Protein AF-A0A7D9LYP5-F1 (afdb_monomer)

pLDDT: mean 94.17, std 3.77, range [81.81, 98.19]

InterPro domains:
  IPR001611 Leucine-rich repeat [PF13855] (1-53)
  IPR032675 Leucine-rich repeat domain superfamily [G3DSA:3.80.10.10] (1-70)
  IPR050541 Leucine-rich repeat and transmembrane domain-containing protein [PTHR24369] (1-69)

Radius of gyration: 11.2 Å; Cα contacts (8 Å, |Δi|>4): 152; chains: 1; bounding box: 25×24×26 Å

Solvent-accessible surface area (backbone atoms only — not comparable to full-atom values): 3931 Å² total; per-residue (Å²): 121,55,51,72,46,81,49,45,71,66,61,91,68,79,64,62,90,45,59,78,42,41,66,46,36,43,23,41,25,44,30,30,54,47,61,65,52,62,74,24,71,45,24,31,34,42,34,60,53,65,41,52,70,78,50,68,47,98,54,22,63,74,41,31,86,46,55,79,45,109

Mean predicted aligned error: 2.6 Å

Secondary structure (DSSP, 8-state):
---SS------TTTTTT-TT--EEE--SS---EEPPP---TT--EEE--SS---EE-TTTTTT-TT--B-

Structure 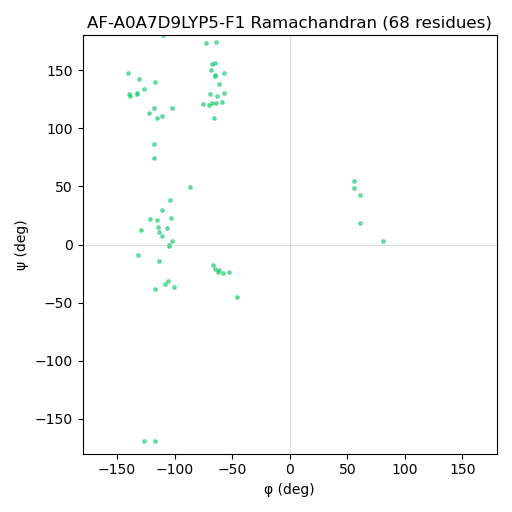(mmCIF, N/CA/C/O backbone):
data_AF-A0A7D9LYP5-F1
#
_entry.id   AF-A0A7D9LYP5-F1
#
loop_
_atom_site.group_PDB
_atom_site.id
_atom_site.type_symbol
_atom_site.label_atom_id
_atom_site.label_alt_id
_atom_site.label_comp_id
_atom_site.label_asym_id
_atom_site.label_entity_id
_atom_site.label_seq_id
_atom_site.pdbx_PDB_ins_code
_atom_site.Cartn_x
_atom_site.Cartn_y
_atom_site.Cartn_z
_atom_site.occupancy
_atom_site.B_iso_or_equiv
_atom_site.auth_seq_id
_atom_site.auth_comp_id
_atom_site.auth_asym_id
_atom_site.auth_atom_id
_atom_site.pdbx_PDB_model_num
ATOM 1 N N . TYR A 1 1 ? -3.282 -8.884 4.202 1.00 86.75 1 TYR A N 1
ATOM 2 C CA . TYR A 1 1 ? -4.682 -8.508 4.485 1.00 86.75 1 TYR A CA 1
ATOM 3 C C . TYR A 1 1 ? -4.705 -7.687 5.763 1.00 86.75 1 TYR A C 1
ATOM 5 O O . TYR A 1 1 ? -4.248 -8.186 6.779 1.00 86.75 1 TYR A O 1
ATOM 13 N N . LEU A 1 2 ? -5.140 -6.429 5.680 1.00 92.50 2 LEU A N 1
ATOM 14 C CA . LEU A 1 2 ? -5.162 -5.431 6.761 1.00 92.50 2 LEU A CA 1
ATOM 15 C C . LEU A 1 2 ?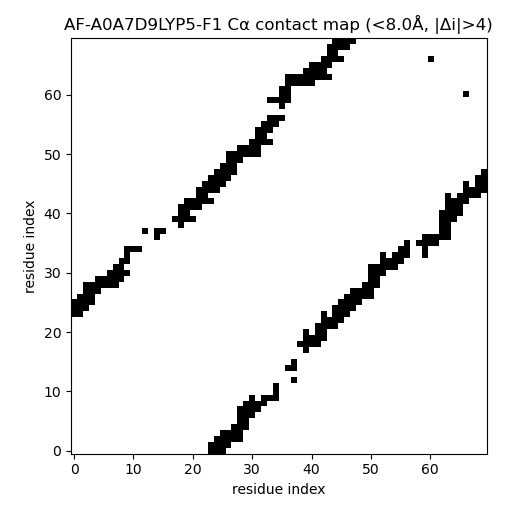 -6.548 -4.766 6.893 1.00 92.50 2 LEU A C 1
ATOM 17 O O . LEU A 1 2 ? -6.689 -3.739 7.556 1.00 92.50 2 LEU A O 1
ATOM 21 N N . GLN A 1 3 ? -7.576 -5.319 6.248 1.00 96.38 3 GLN A N 1
ATOM 22 C CA . GLN A 1 3 ? -8.923 -4.755 6.248 1.00 96.38 3 GLN A CA 1
ATOM 23 C C . GLN A 1 3 ? -9.602 -4.813 7.621 1.00 96.38 3 GLN A C 1
ATOM 25 O O . GLN A 1 3 ? -9.311 -5.706 8.414 1.00 96.38 3 GLN A O 1
ATOM 30 N N . SER A 1 4 ? -10.559 -3.910 7.849 1.00 97.50 4 SER A N 1
ATOM 31 C CA . SER A 1 4 ? -11.387 -3.863 9.064 1.00 97.50 4 SER A CA 1
ATOM 32 C C . SER A 1 4 ? -10.574 -3.654 10.345 1.00 97.50 4 SER A C 1
ATOM 34 O O . SER A 1 4 ? -10.829 -4.287 11.368 1.00 97.50 4 SER A O 1
ATOM 36 N N . ASN A 1 5 ? -9.602 -2.744 10.281 1.00 97.06 5 ASN A N 1
ATOM 37 C CA . ASN A 1 5 ? -8.807 -2.296 11.421 1.00 97.06 5 ASN A CA 1
ATOM 38 C C . ASN A 1 5 ? -9.029 -0.793 11.673 1.00 97.06 5 ASN A C 1
ATOM 40 O O . ASN A 1 5 ? -9.947 -0.175 11.135 1.00 97.06 5 ASN A O 1
ATOM 44 N N . LYS A 1 6 ? -8.193 -0.205 12.536 1.00 97.19 6 LYS A N 1
ATOM 45 C CA . LYS A 1 6 ? -8.189 1.230 12.863 1.00 97.19 6 LYS A CA 1
ATOM 46 C C . LYS A 1 6 ? -6.941 1.938 12.327 1.00 97.19 6 LYS A C 1
ATOM 48 O O . LYS A 1 6 ? -6.452 2.880 12.944 1.00 97.19 6 LYS A O 1
ATOM 53 N N . ILE A 1 7 ? -6.388 1.453 11.213 1.00 96.62 7 ILE A N 1
ATOM 54 C CA . ILE A 1 7 ? -5.190 2.044 10.604 1.00 96.62 7 ILE A CA 1
ATOM 55 C C . ILE A 1 7 ? -5.571 3.426 10.084 1.00 96.62 7 ILE A C 1
ATOM 57 O O . ILE A 1 7 ? -6.486 3.543 9.274 1.00 96.62 7 ILE A O 1
ATOM 61 N N . ASN A 1 8 ? -4.896 4.468 10.558 1.00 95.75 8 ASN A N 1
ATOM 62 C CA . ASN A 1 8 ? -5.169 5.856 10.179 1.00 95.75 8 ASN A CA 1
ATOM 63 C C . ASN A 1 8 ? -4.020 6.508 9.390 1.00 95.75 8 ASN A C 1
ATOM 65 O O . ASN A 1 8 ? -4.236 7.526 8.728 1.00 95.75 8 ASN A O 1
ATOM 69 N N . GLU A 1 9 ? -2.845 5.886 9.403 1.00 93.31 9 GLU A N 1
ATOM 70 C CA . GLU A 1 9 ? -1.623 6.352 8.766 1.00 93.31 9 GLU A CA 1
ATOM 71 C C . GLU A 1 9 ? -0.873 5.175 8.132 1.00 93.31 9 GLU A C 1
ATOM 73 O O . GLU A 1 9 ? -0.936 4.043 8.612 1.00 93.31 9 GLU A O 1
ATOM 78 N N . ILE A 1 10 ? -0.194 5.455 7.020 1.00 91.69 10 ILE A N 1
ATOM 79 C CA . ILE A 1 10 ? 0.747 4.545 6.373 1.00 91.69 10 ILE A CA 1
ATOM 80 C C . ILE A 1 10 ? 2.108 5.222 6.474 1.00 91.69 10 ILE A C 1
ATOM 82 O O . ILE A 1 10 ? 2.349 6.222 5.797 1.00 91.69 10 ILE A O 1
ATOM 86 N N . GLU A 1 11 ? 2.979 4.679 7.315 1.00 90.31 11 GLU A N 1
ATOM 87 C CA . GLU A 1 11 ? 4.321 5.219 7.511 1.00 90.31 11 GLU A CA 1
ATOM 88 C C . GLU A 1 11 ? 5.179 5.027 6.257 1.00 90.31 11 GLU A C 1
ATOM 90 O O . GLU A 1 11 ? 5.013 4.059 5.496 1.00 90.31 11 GLU A O 1
ATOM 95 N N . GLU A 1 12 ? 6.128 5.938 6.048 1.00 85.94 12 GLU A N 1
ATOM 96 C CA . GLU A 1 12 ? 7.100 5.812 4.970 1.00 85.94 12 GLU A CA 1
ATOM 97 C C . GLU A 1 12 ? 7.862 4.486 5.099 1.00 85.94 12 GLU A C 1
ATOM 99 O O . GLU A 1 12 ? 8.348 4.110 6.161 1.00 85.94 12 GLU A O 1
ATOM 104 N N . GLY A 1 13 ? 7.936 3.743 3.998 1.00 87.06 13 GLY A N 1
ATOM 105 C CA . GLY A 1 13 ? 8.612 2.451 3.973 1.00 87.06 13 GLY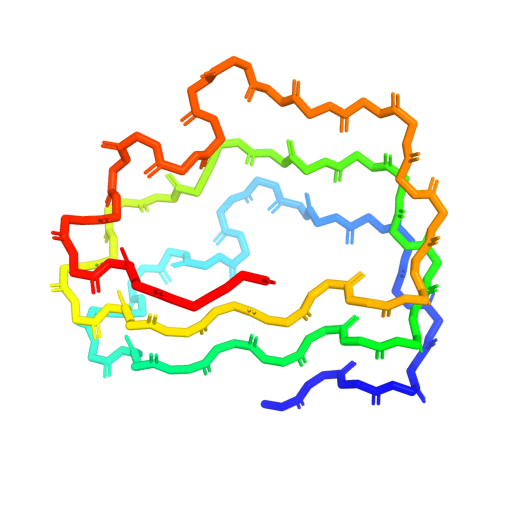 A CA 1
ATOM 106 C C . GLY A 1 13 ? 7.811 1.262 4.511 1.00 87.06 13 GLY A C 1
ATOM 107 O O . GLY A 1 13 ? 8.330 0.148 4.462 1.00 87.06 13 GLY A O 1
ATOM 108 N N . SER A 1 14 ? 6.541 1.435 4.908 1.00 91.06 14 SER A N 1
ATOM 109 C CA . SER A 1 14 ? 5.656 0.334 5.362 1.00 91.06 14 SER A CA 1
ATOM 110 C 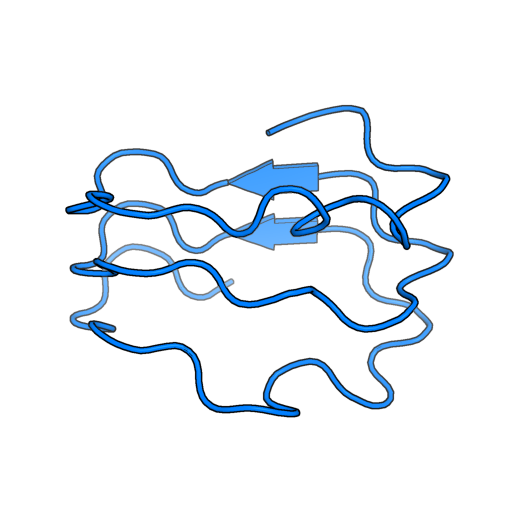C . SER A 1 14 ? 5.548 -0.839 4.376 1.00 91.06 14 SER A C 1
ATOM 112 O O . SER A 1 14 ? 5.216 -1.958 4.763 1.00 91.06 14 SER A O 1
ATOM 114 N N . PHE A 1 15 ? 5.808 -0.588 3.091 1.00 92.81 15 PHE A N 1
ATOM 115 C CA . PHE A 1 15 ? 5.744 -1.584 2.020 1.00 92.81 15 PHE A CA 1
ATOM 116 C C . PHE A 1 15 ? 7.106 -1.877 1.376 1.00 92.81 15 PHE A C 1
ATOM 118 O O . PHE A 1 15 ? 7.158 -2.446 0.286 1.00 92.81 15 PHE A O 1
ATOM 125 N N . ASN A 1 16 ? 8.212 -1.476 2.006 1.00 92.31 16 ASN A N 1
ATOM 126 C CA . ASN A 1 16 ? 9.545 -1.759 1.479 1.00 92.31 16 ASN A CA 1
ATOM 127 C C . ASN A 1 16 ? 9.820 -3.270 1.462 1.00 92.31 16 ASN A C 1
ATOM 129 O O . ASN A 1 16 ? 9.398 -4.000 2.356 1.00 92.31 16 ASN A O 1
ATOM 133 N N . ASN A 1 17 ? 10.567 -3.723 0.451 1.00 91.44 17 ASN A N 1
ATOM 134 C CA . ASN A 1 17 ? 11.002 -5.116 0.271 1.00 91.44 17 ASN A CA 1
ATOM 135 C C . ASN A 1 17 ? 9.860 -6.142 0.118 1.00 91.44 17 ASN A C 1
ATOM 137 O O . ASN A 1 17 ? 10.069 -7.343 0.286 1.00 91.44 17 ASN A O 1
ATOM 141 N N . LEU A 1 18 ? 8.642 -5.700 -0.213 1.00 93.94 18 LEU A N 1
ATOM 142 C CA . LEU A 1 18 ? 7.513 -6.584 -0.512 1.00 93.94 18 LEU A CA 1
ATOM 143 C C . LEU A 1 18 ? 7.504 -7.001 -1.992 1.00 93.94 18 LEU A C 1
ATOM 145 O O . LEU A 1 18 ? 6.482 -6.922 -2.664 1.00 93.94 18 LEU A O 1
ATOM 149 N N . ASP A 1 19 ? 8.637 -7.463 -2.517 1.00 91.12 19 ASP A N 1
ATOM 150 C CA . ASP A 1 19 ? 8.860 -7.613 -3.967 1.00 91.12 19 ASP A CA 1
ATOM 151 C C . ASP A 1 19 ? 7.913 -8.612 -4.653 1.00 91.12 19 ASP A C 1
ATOM 153 O O . ASP A 1 19 ? 7.671 -8.532 -5.858 1.00 91.12 19 ASP A O 1
ATOM 157 N N . SER A 1 20 ? 7.359 -9.554 -3.884 1.00 96.44 20 SER A N 1
ATOM 158 C CA . SER A 1 20 ? 6.433 -10.589 -4.366 1.00 96.44 20 SER A CA 1
ATOM 159 C C . SER A 1 20 ? 4.962 -10.304 -4.050 1.00 96.44 20 SER A C 1
ATOM 161 O O . SER A 1 20 ? 4.110 -11.149 -4.326 1.00 96.44 20 SER A O 1
ATOM 163 N N 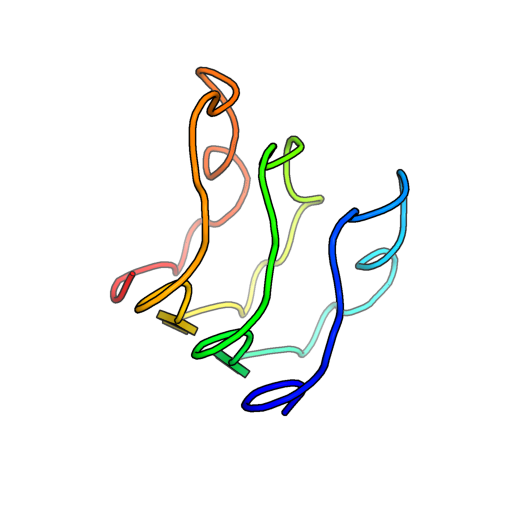. ILE A 1 21 ? 4.632 -9.160 -3.437 1.00 97.06 21 ILE A N 1
ATOM 164 C CA . ILE A 1 21 ? 3.246 -8.876 -3.054 1.00 97.06 21 ILE A CA 1
ATOM 165 C C . ILE A 1 21 ? 2.380 -8.637 -4.290 1.00 97.06 21 ILE A C 1
ATOM 167 O O . ILE A 1 21 ? 2.718 -7.829 -5.148 1.00 97.06 21 ILE A O 1
ATOM 171 N N . GLN A 1 22 ? 1.246 -9.333 -4.356 1.00 97.88 22 GLN A N 1
ATOM 172 C CA . GLN A 1 22 ? 0.294 -9.216 -5.466 1.00 97.88 22 GLN A CA 1
ATOM 173 C C . GLN A 1 22 ? -0.958 -8.437 -5.081 1.00 97.88 22 GLN A C 1
ATOM 175 O O . GLN A 1 22 ? -1.547 -7.750 -5.913 1.00 97.88 22 GLN A O 1
ATOM 180 N N . GLN A 1 23 ? -1.367 -8.520 -3.812 1.00 97.81 23 GLN A N 1
ATOM 181 C CA . GLN A 1 23 ? -2.601 -7.904 -3.342 1.00 97.81 23 GLN A CA 1
ATOM 182 C C . GLN A 1 23 ? -2.424 -7.270 -1.964 1.00 97.81 23 GLN A C 1
ATOM 184 O O . GLN A 1 23 ? -1.974 -7.918 -1.016 1.00 97.81 23 GLN A O 1
ATOM 189 N N . ILE A 1 24 ? -2.846 -6.014 -1.838 1.00 96.25 24 ILE A N 1
ATOM 190 C CA . ILE A 1 24 ? -2.927 -5.292 -0.568 1.00 96.25 24 ILE A CA 1
ATOM 191 C C . ILE A 1 24 ? -4.386 -4.929 -0.321 1.00 96.25 24 ILE A C 1
ATOM 193 O O . ILE A 1 24 ? -4.988 -4.157 -1.058 1.00 96.25 24 ILE A O 1
ATOM 197 N N . ASN A 1 25 ? -4.962 -5.462 0.753 1.00 97.62 25 ASN A N 1
ATOM 198 C CA . ASN A 1 25 ? -6.311 -5.104 1.173 1.00 97.62 25 ASN A CA 1
ATOM 199 C C . ASN A 1 25 ? -6.253 -4.304 2.473 1.00 97.62 25 ASN A C 1
ATOM 201 O O . ASN A 1 25 ? -5.921 -4.869 3.513 1.00 97.62 25 ASN A O 1
ATOM 205 N N . MET A 1 26 ? -6.576 -3.015 2.399 1.00 96.69 26 MET A N 1
ATOM 206 C CA . MET A 1 26 ? -6.670 -2.082 3.526 1.00 96.69 26 MET A CA 1
ATOM 207 C C . MET A 1 26 ? -8.076 -1.471 3.629 1.00 96.69 26 MET A C 1
ATOM 209 O O . MET A 1 26 ? -8.250 -0.403 4.218 1.00 96.69 26 MET A O 1
ATOM 213 N N . GLY A 1 27 ? -9.094 -2.125 3.063 1.00 97.38 27 GLY A N 1
ATOM 214 C CA . GLY A 1 27 ? -10.462 -1.617 3.113 1.00 97.38 27 GLY A CA 1
ATOM 215 C C . GLY A 1 27 ? -11.023 -1.564 4.539 1.00 97.38 27 GLY A C 1
ATOM 216 O O . GLY A 1 27 ? -10.587 -2.317 5.405 1.00 97.38 27 GLY A O 1
ATOM 217 N N .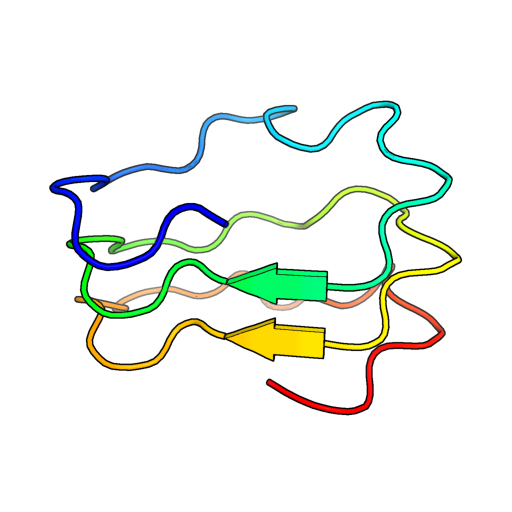 ASN A 1 28 ? -12.014 -0.709 4.787 1.00 98.19 28 ASN A N 1
ATOM 218 C CA . ASN A 1 28 ? -12.608 -0.503 6.116 1.00 98.19 28 ASN A CA 1
ATOM 219 C C . ASN A 1 28 ? -11.554 -0.123 7.177 1.00 98.19 28 ASN A C 1
ATOM 221 O O . ASN A 1 28 ? -11.415 -0.801 8.193 1.00 98.19 28 ASN A O 1
ATOM 225 N N . ASN A 1 29 ? -10.783 0.928 6.912 1.00 98.19 29 ASN A N 1
ATOM 226 C CA . ASN A 1 29 ? -9.824 1.513 7.850 1.00 98.19 29 ASN A CA 1
ATOM 227 C C . ASN A 1 29 ? -10.101 3.023 7.985 1.00 98.19 29 ASN A C 1
ATOM 229 O O . ASN A 1 29 ? -11.135 3.533 7.554 1.00 98.19 29 ASN A O 1
ATOM 233 N N . GLU A 1 30 ? -9.192 3.758 8.614 1.00 98.12 30 GLU A N 1
ATOM 234 C CA . GLU A 1 30 ? -9.312 5.193 8.865 1.00 98.12 30 GLU A CA 1
ATOM 235 C C . GLU A 1 30 ? -8.242 6.013 8.132 1.00 98.12 30 GLU A C 1
ATOM 237 O O . GLU A 1 30 ? -7.955 7.144 8.531 1.00 98.12 30 GLU A O 1
ATOM 242 N N . ILE A 1 31 ? -7.652 5.459 7.067 1.00 96.56 31 ILE A N 1
ATOM 243 C CA . ILE A 1 31 ? -6.530 6.067 6.344 1.00 96.56 31 ILE A CA 1
ATOM 244 C C . ILE A 1 31 ? -6.983 7.390 5.735 1.00 96.56 31 ILE A C 1
ATOM 246 O O . ILE A 1 31 ? -7.995 7.441 5.032 1.00 96.56 31 ILE A O 1
ATOM 250 N N . LYS A 1 32 ? -6.227 8.457 6.006 1.00 95.81 32 LYS A N 1
ATOM 251 C CA . LYS A 1 32 ? -6.502 9.806 5.484 1.00 95.81 32 LYS A CA 1
ATOM 252 C C . LYS A 1 32 ? -5.639 10.173 4.286 1.00 95.81 32 LYS A C 1
ATOM 254 O O . LYS A 1 32 ? -6.121 10.824 3.360 1.00 95.81 32 LYS A O 1
ATOM 259 N N . ASN A 1 33 ? -4.384 9.734 4.309 1.00 93.25 33 ASN A N 1
ATOM 260 C CA . ASN A 1 33 ? -3.368 10.109 3.339 1.00 93.25 33 ASN A CA 1
ATOM 261 C C . ASN A 1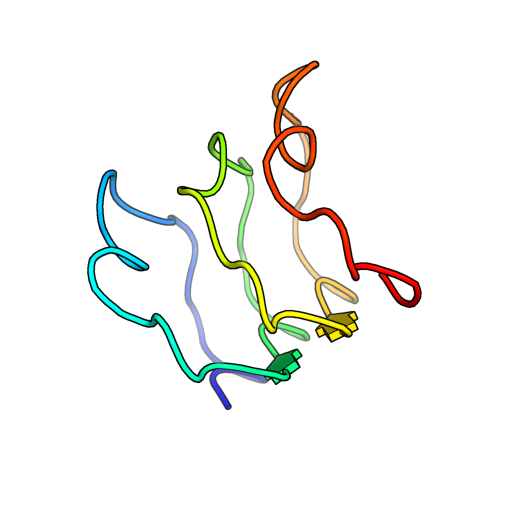 33 ? -2.734 8.854 2.747 1.00 93.25 33 ASN A C 1
ATOM 263 O O . ASN A 1 33 ? -2.362 7.942 3.485 1.00 93.25 33 ASN A O 1
ATOM 267 N N . ILE A 1 34 ? -2.597 8.829 1.423 1.00 91.62 34 ILE A N 1
ATOM 268 C CA . ILE A 1 34 ? -1.875 7.766 0.720 1.00 91.62 34 ILE A CA 1
ATOM 269 C C . ILE A 1 34 ? -0.490 8.282 0.323 1.00 91.62 34 ILE A C 1
ATOM 271 O O . ILE A 1 34 ? -0.416 9.235 -0.465 1.00 91.62 34 ILE A O 1
ATOM 275 N N . PRO A 1 35 ? 0.598 7.679 0.841 1.00 90.38 35 PRO A N 1
ATOM 276 C CA . PRO A 1 35 ? 1.945 8.027 0.424 1.00 90.38 35 PRO A CA 1
ATOM 277 C C . PRO A 1 35 ? 2.231 7.494 -0.984 1.00 90.38 35 PRO A C 1
ATOM 279 O O . PRO A 1 35 ? 1.456 6.736 -1.571 1.00 90.38 35 PRO A O 1
ATOM 282 N N . THR A 1 36 ? 3.386 7.869 -1.527 1.00 91.75 36 THR A N 1
ATOM 283 C CA . THR A 1 36 ? 3.894 7.208 -2.732 1.00 91.75 36 THR A CA 1
ATOM 284 C C . THR A 1 36 ? 4.320 5.793 -2.382 1.00 91.75 36 THR A C 1
ATOM 286 O O . THR A 1 36 ? 5.200 5.604 -1.544 1.00 91.75 36 THR A O 1
ATOM 289 N N . PHE A 1 37 ? 3.700 4.800 -3.018 1.00 92.56 37 PHE A N 1
ATOM 290 C CA . PHE A 1 37 ? 4.106 3.415 -2.840 1.00 92.56 37 PHE A CA 1
ATOM 291 C C . PHE A 1 37 ? 5.531 3.206 -3.384 1.00 92.56 37 PHE A C 1
ATOM 293 O O . PHE A 1 37 ? 5.911 3.817 -4.394 1.00 92.56 37 PHE A O 1
ATOM 300 N N . PRO A 1 38 ? 6.338 2.339 -2.741 1.00 93.94 38 PRO A N 1
ATOM 301 C CA . PRO A 1 38 ? 7.599 1.902 -3.320 1.00 93.94 38 PRO A CA 1
ATOM 302 C C . PRO A 1 38 ? 7.344 1.103 -4.606 1.00 93.94 38 PRO A C 1
ATOM 304 O O . PRO A 1 38 ? 6.206 0.819 -4.982 1.00 93.94 38 PRO A O 1
ATOM 307 N N . SER A 1 39 ? 8.421 0.738 -5.300 1.00 95.25 39 SER A N 1
ATOM 308 C CA . SER A 1 39 ? 8.308 -0.126 -6.474 1.00 95.25 39 SER A CA 1
ATOM 309 C C . SER A 1 39 ? 7.830 -1.513 -6.060 1.00 95.25 39 SER A C 1
ATOM 311 O O . SER A 1 39 ? 8.593 -2.269 -5.468 1.00 95.25 39 SER A O 1
ATOM 313 N N . LEU A 1 40 ? 6.589 -1.858 -6.403 1.00 96.25 40 LEU A N 1
ATOM 314 C CA . LEU A 1 40 ? 6.016 -3.183 -6.163 1.00 96.25 40 LEU A CA 1
ATOM 315 C C . LEU A 1 40 ? 5.679 -3.814 -7.515 1.00 96.25 40 LEU A C 1
ATOM 317 O O . LEU A 1 40 ? 4.574 -3.682 -8.038 1.00 96.25 40 LEU A O 1
ATOM 321 N N . ALA A 1 41 ? 6.676 -4.475 -8.105 1.00 96.12 41 ALA A N 1
ATOM 322 C CA . ALA A 1 41 ? 6.629 -4.956 -9.488 1.00 96.12 41 ALA A CA 1
ATOM 323 C C . ALA A 1 41 ? 5.571 -6.043 -9.744 1.00 96.12 41 ALA A C 1
ATOM 325 O O . ALA A 1 41 ? 5.187 -6.261 -10.894 1.00 96.12 41 ALA A O 1
ATOM 326 N N . GLN A 1 42 ? 5.124 -6.734 -8.691 1.00 97.88 42 GLN A N 1
ATOM 327 C CA . GLN A 1 42 ? 4.118 -7.795 -8.771 1.00 97.88 42 GLN A CA 1
ATOM 328 C C . GLN A 1 42 ? 2.740 -7.370 -8.258 1.00 97.88 42 GLN A C 1
ATOM 330 O O . GLN A 1 42 ? 1.822 -8.180 -8.311 1.00 97.88 42 GLN A O 1
ATOM 335 N N . LEU A 1 43 ? 2.575 -6.134 -7.772 1.00 97.81 43 LEU A N 1
ATOM 336 C CA . LEU A 1 43 ? 1.312 -5.712 -7.179 1.00 97.81 43 LEU A CA 1
ATOM 337 C C . LEU A 1 43 ? 0.265 -5.459 -8.265 1.00 97.81 43 LEU A C 1
ATOM 339 O O . LEU A 1 43 ? 0.442 -4.599 -9.124 1.00 97.81 43 LEU A O 1
ATOM 343 N N . GLU A 1 44 ? -0.836 -6.195 -8.181 1.00 98.12 44 GLU A N 1
ATOM 344 C CA . GLU A 1 44 ? -1.934 -6.177 -9.148 1.00 98.12 44 GLU A CA 1
ATOM 345 C C . GLU A 1 44 ? -3.178 -5.502 -8.573 1.00 98.12 44 GLU A C 1
ATOM 347 O O . GLU A 1 44 ? -3.889 -4.803 -9.295 1.00 98.12 44 GLU A O 1
ATOM 352 N N . LYS A 1 45 ? -3.413 -5.665 -7.263 1.00 98.06 45 LYS A N 1
ATOM 353 C CA . LYS A 1 45 ? -4.619 -5.173 -6.598 1.00 98.06 45 LYS A CA 1
ATOM 354 C C . LYS A 1 45 ? -4.327 -4.424 -5.309 1.00 98.06 45 LYS A C 1
ATOM 356 O O . LYS A 1 45 ? -3.684 -4.948 -4.396 1.00 98.06 45 LYS A O 1
ATOM 361 N N . ILE A 1 46 ? -4.906 -3.239 -5.190 1.00 96.12 46 ILE A N 1
ATOM 362 C CA . ILE A 1 46 ? -5.026 -2.509 -3.932 1.00 96.12 46 ILE A CA 1
ATOM 363 C C . ILE A 1 46 ? -6.518 -2.376 -3.623 1.00 96.12 46 ILE A C 1
ATOM 365 O O . ILE A 1 46 ? -7.319 -2.173 -4.517 1.00 96.12 46 ILE A O 1
ATOM 369 N N . ASN A 1 47 ? -6.918 -2.524 -2.361 1.00 97.38 47 ASN A N 1
ATOM 370 C CA . ASN A 1 47 ? -8.261 -2.151 -1.923 1.00 97.38 47 ASN A CA 1
ATOM 371 C C . ASN A 1 47 ? -8.163 -1.120 -0.804 1.00 97.38 47 ASN A C 1
ATOM 373 O O . ASN A 1 47 ? -7.725 -1.443 0.304 1.00 97.38 47 ASN A O 1
ATOM 377 N N . LEU A 1 48 ? -8.618 0.098 -1.096 1.00 95.56 48 LEU A N 1
ATOM 378 C CA . LEU A 1 48 ? -8.695 1.214 -0.149 1.00 95.56 48 LEU A CA 1
ATOM 379 C C . LEU A 1 48 ? -10.141 1.629 0.166 1.00 95.56 48 LEU A C 1
ATOM 381 O O . LEU A 1 48 ? -10.354 2.665 0.797 1.00 95.56 48 LEU A O 1
ATOM 385 N N . LYS A 1 49 ? -11.146 0.838 -0.234 1.00 96.44 49 LYS A N 1
ATOM 386 C CA . LYS A 1 49 ? -12.565 1.171 -0.020 1.00 96.44 49 LYS A CA 1
ATOM 387 C C . LYS A 1 49 ? -12.885 1.393 1.455 1.00 96.44 49 LYS A C 1
ATOM 389 O O . LYS A 1 49 ? -12.332 0.726 2.325 1.00 96.44 49 LYS A O 1
ATOM 394 N N . ASN A 1 50 ? -13.829 2.291 1.726 1.00 97.38 50 ASN A N 1
ATOM 395 C CA . ASN A 1 50 ? -14.270 2.630 3.082 1.00 97.38 50 ASN A CA 1
ATOM 396 C C . ASN A 1 50 ? -13.104 3.079 3.986 1.00 97.38 50 ASN A C 1
ATOM 398 O O . ASN A 1 50 ? -12.941 2.587 5.099 1.00 97.38 50 ASN A O 1
ATOM 402 N N . ASN A 1 51 ? -12.279 3.994 3.473 1.00 97.62 51 ASN A N 1
ATOM 403 C CA . ASN A 1 51 ? -11.296 4.763 4.240 1.00 97.62 51 ASN A CA 1
ATOM 404 C C . ASN A 1 51 ? -11.721 6.237 4.328 1.00 97.62 51 ASN A C 1
ATOM 406 O O . ASN A 1 51 ? -12.754 6.630 3.788 1.00 97.62 51 ASN A O 1
ATOM 410 N N . LYS A 1 52 ? -10.921 7.068 5.000 1.00 97.19 52 LYS A N 1
ATOM 411 C CA . LYS A 1 52 ? -11.173 8.505 5.194 1.00 97.19 52 LYS A CA 1
ATOM 412 C C . LYS A 1 52 ? -10.282 9.359 4.283 1.00 97.19 52 LYS A C 1
ATOM 414 O O . LYS A 1 52 ? -9.774 10.387 4.724 1.00 97.19 52 LYS A O 1
ATOM 419 N N . LEU A 1 53 ? -10.063 8.909 3.044 1.00 94.31 53 LEU A N 1
ATOM 420 C CA . LEU A 1 53 ? -9.102 9.505 2.113 1.00 94.31 53 LEU A CA 1
ATOM 421 C C . LEU A 1 53 ? -9.433 10.979 1.841 1.00 94.31 53 LEU A C 1
ATOM 423 O O . LEU A 1 53 ? -10.525 11.299 1.379 1.00 94.31 53 LEU A O 1
ATOM 427 N N . GLN A 1 54 ? -8.476 11.860 2.121 1.00 92.94 54 GLN A N 1
ATOM 428 C CA . GLN A 1 54 ? -8.565 13.303 1.875 1.00 92.94 54 GLN A CA 1
ATOM 429 C C . GLN A 1 54 ? -7.505 13.757 0.877 1.00 92.94 54 GLN A C 1
ATOM 431 O O . GLN A 1 54 ? -7.778 14.605 0.030 1.00 92.94 54 GLN A O 1
ATOM 436 N N . MET A 1 55 ? -6.303 13.182 0.965 1.00 87.06 55 MET A N 1
ATOM 437 C CA . MET A 1 55 ? -5.189 13.511 0.086 1.00 87.06 55 MET A CA 1
ATOM 438 C C . MET A 1 55 ? -4.555 12.250 -0.492 1.00 87.06 55 MET A C 1
ATOM 440 O O . MET A 1 55 ? -4.383 11.229 0.178 1.00 87.06 55 MET A O 1
ATOM 444 N N . MET A 1 56 ? -4.163 12.359 -1.755 1.00 86.44 56 MET A N 1
ATOM 445 C CA . MET A 1 56 ? -3.424 11.340 -2.482 1.00 86.44 56 MET A CA 1
ATOM 446 C C . MET A 1 56 ? -2.260 12.021 -3.193 1.00 86.44 56 MET A C 1
ATOM 448 O O . MET A 1 56 ? -2.450 13.039 -3.859 1.00 86.44 56 MET A O 1
ATOM 452 N N . GLY A 1 57 ? -1.052 11.477 -3.044 1.00 81.81 57 GLY A N 1
ATOM 453 C CA . GLY A 1 57 ? 0.095 11.968 -3.800 1.00 81.81 57 GLY A CA 1
ATOM 454 C C . GLY A 1 57 ? -0.134 11.800 -5.304 1.00 81.81 57 GLY A C 1
ATOM 455 O O . GLY A 1 57 ? -0.595 10.751 -5.744 1.00 81.81 57 GLY A O 1
ATOM 456 N N . ILE A 1 58 ? 0.239 12.795 -6.112 1.00 85.06 58 ILE A N 1
ATOM 457 C CA . ILE A 1 58 ? 0.065 12.745 -7.579 1.00 85.06 58 ILE A CA 1
ATOM 458 C C . ILE A 1 58 ? 0.779 11.543 -8.225 1.00 85.06 58 ILE A C 1
ATOM 460 O O . ILE A 1 58 ? 0.370 11.048 -9.268 1.00 85.06 58 ILE A O 1
ATOM 464 N N . MET A 1 59 ? 1.818 11.040 -7.555 1.00 92.06 59 MET A N 1
ATOM 465 C CA . MET A 1 59 ? 2.609 9.880 -7.957 1.00 92.06 59 MET A CA 1
ATOM 466 C C . MET A 1 59 ? 2.324 8.635 -7.107 1.00 92.06 59 MET A C 1
ATOM 468 O O . MET A 1 59 ? 3.097 7.680 -7.192 1.00 92.06 59 MET A O 1
ATOM 472 N N . ALA A 1 60 ? 1.235 8.615 -6.322 1.00 91.12 60 ALA A N 1
ATOM 473 C CA . ALA A 1 60 ? 0.936 7.579 -5.326 1.00 91.12 60 ALA A CA 1
ATOM 474 C C . ALA A 1 60 ? 1.139 6.151 -5.856 1.00 91.12 60 ALA A C 1
ATOM 476 O O . ALA A 1 60 ? 1.786 5.334 -5.207 1.00 91.12 60 ALA A O 1
ATOM 477 N N . PHE A 1 61 ? 0.655 5.888 -7.072 1.00 93.50 61 PHE A N 1
ATOM 478 C CA . PHE A 1 61 ? 0.673 4.570 -7.714 1.00 93.50 61 PHE A CA 1
ATOM 479 C C . PHE A 1 61 ? 1.629 4.473 -8.914 1.00 93.50 61 PHE A C 1
ATOM 481 O O . PHE A 1 61 ? 1.652 3.470 -9.618 1.00 93.50 61 PHE A O 1
ATOM 488 N N . SER A 1 62 ? 2.443 5.504 -9.157 1.00 94.44 62 SER A N 1
A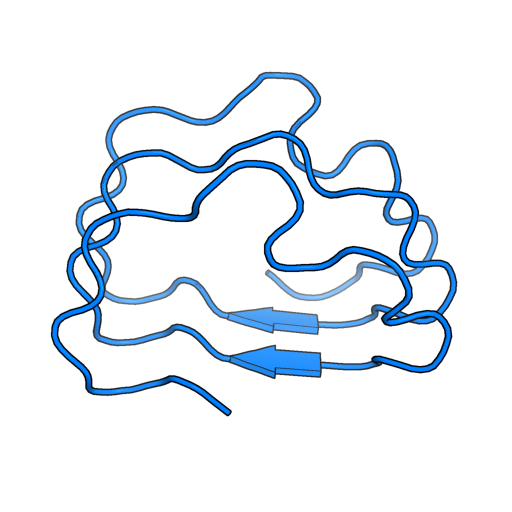TOM 489 C CA . SER A 1 62 ? 3.308 5.610 -10.347 1.00 94.44 62 SER A CA 1
ATOM 490 C C . SER A 1 62 ? 4.362 4.502 -10.481 1.00 94.44 62 SER A C 1
ATOM 492 O O . SER A 1 62 ? 4.852 4.251 -11.579 1.00 94.44 62 SER A O 1
ATOM 494 N N . LYS A 1 63 ? 4.715 3.834 -9.376 1.00 94.75 63 LYS A N 1
ATOM 495 C CA . LYS A 1 63 ? 5.720 2.759 -9.317 1.00 94.75 63 LYS A CA 1
ATOM 496 C C . LYS A 1 63 ? 5.096 1.360 -9.225 1.00 94.75 63 LYS A C 1
ATOM 498 O O . LYS A 1 63 ? 5.740 0.426 -8.752 1.00 94.75 63 LYS A O 1
ATOM 503 N N . LEU A 1 64 ? 3.845 1.213 -9.664 1.00 95.75 64 LEU A N 1
ATOM 504 C CA . LEU A 1 64 ? 3.077 -0.033 -9.599 1.00 95.75 64 LEU A CA 1
ATOM 505 C C . LEU A 1 64 ? 2.707 -0.505 -11.017 1.00 95.75 64 LEU A C 1
ATOM 507 O O . LEU A 1 64 ? 1.563 -0.357 -11.441 1.00 95.75 64 LEU A O 1
ATOM 511 N N . PRO A 1 65 ? 3.665 -1.054 -11.787 1.00 96.19 65 PRO A N 1
ATOM 512 C CA . PRO A 1 65 ? 3.498 -1.289 -13.226 1.00 96.19 65 PRO A CA 1
ATOM 513 C C . PRO A 1 65 ? 2.443 -2.347 -13.583 1.00 96.19 65 PRO A C 1
ATOM 515 O O . PRO A 1 65 ? 2.013 -2.400 -14.732 1.00 96.19 65 PRO A O 1
ATOM 518 N N . LYS A 1 66 ? 2.042 -3.199 -12.631 1.00 97.69 66 LYS A N 1
ATOM 519 C CA . LYS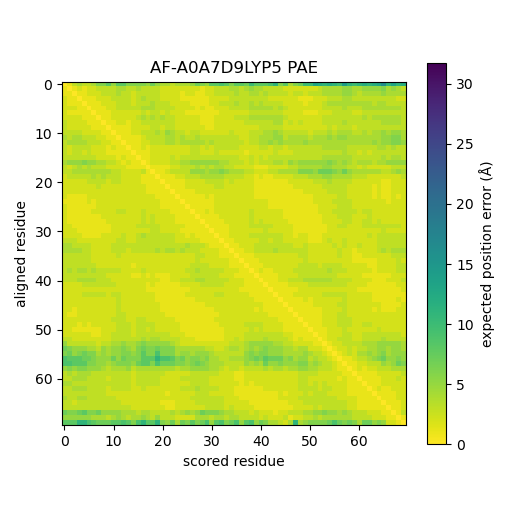 A 1 66 ? 1.022 -4.241 -12.822 1.00 97.69 66 LYS A CA 1
ATOM 520 C C . LYS A 1 66 ? -0.330 -3.915 -12.185 1.00 97.69 66 LYS A C 1
ATOM 522 O O . LYS A 1 66 ? -1.248 -4.725 -12.305 1.00 97.69 66 LYS A O 1
ATOM 527 N N . LEU A 1 67 ? -0.466 -2.761 -11.527 1.00 96.88 67 LEU A N 1
ATOM 528 C CA . LEU A 1 67 ? -1.698 -2.403 -10.834 1.00 96.88 67 LEU A CA 1
ATOM 529 C C . LEU A 1 67 ? -2.842 -2.266 -11.842 1.00 96.88 67 LEU A C 1
ATOM 531 O O . LEU A 1 67 ? -2.769 -1.455 -12.765 1.00 96.88 67 LEU A O 1
ATOM 535 N N . ASN A 1 68 ? -3.897 -3.051 -11.650 1.00 95.94 68 ASN A N 1
ATOM 536 C CA . ASN A 1 68 ? -5.064 -3.070 -12.531 1.00 95.94 68 ASN A CA 1
ATOM 537 C C . ASN A 1 68 ? -6.405 -2.978 -11.779 1.00 95.94 68 ASN A C 1
ATOM 539 O O . ASN A 1 68 ? -7.433 -2.774 -12.421 1.00 95.94 68 ASN A O 1
ATOM 543 N N . ASP A 1 69 ? -6.394 -3.072 -10.444 1.00 93.31 69 ASP A N 1
ATOM 544 C CA . ASP A 1 69 ? -7.578 -2.985 -9.578 1.00 93.31 69 ASP A CA 1
ATOM 545 C C . ASP A 1 69 ? -7.264 -2.152 -8.312 1.00 93.31 69 ASP A C 1
ATOM 547 O O . ASP A 1 69 ? -6.257 -2.406 -7.639 1.00 93.31 69 ASP A O 1
ATOM 551 N N . LEU A 1 70 ? -8.097 -1.142 -8.012 1.00 87.19 70 LEU A N 1
ATOM 552 C CA . LEU A 1 70 ? -7.892 -0.109 -6.974 1.00 87.19 70 LEU A CA 1
ATOM 553 C C . LEU A 1 70 ? -9.146 0.135 -6.106 1.00 87.19 70 LEU A C 1
ATOM 555 O O . LEU A 1 70 ? -10.253 0.277 -6.677 1.00 87.19 70 LEU A O 1
#

Foldseek 3Di:
DQDQDADADDDPCNCPPVQQDAEAEHAHYAHAEQDADDQRARHAEYHHHNYNHDYYDPNNCVNHVNHDYD

Nearest PDB structures (foldseek):
  1a9n-assembly1_A  TM=7.980E-01  e=1.854E-02  Homo sapiens
  8ro1-assembly1_o  TM=8.249E-01  e=3.168E-02  Caenorhabditis elegans
  3jb9-assembly1_j  TM=7.978E-01  e=3.787E-02  Schizosaccharomyces pombe 972h-
  4v2d-assembly1_A  TM=8.545E-01  e=6.471E-02  Homo sapiens
  8u8a-assembly1_C  TM=8.785E-01  e=1.889E-01  Homo sapiens

Organism: Paramuricea clavata (NCBI:txid317549)

Sequence (70 aa):
YLQSNKINEIEEGSFNNLDSIQQINMGNNEIKNIPTFPSLAQLEKINLKNNKLQMMGIMAFSKLPKLNDL